Protein AF-A0A848TM27-F1 (afdb_monomer_lite)

Foldseek 3Di:
DDDDDPVNVVVVCVVPDCQCVPHNPDPPPPCVVDDPVNVVVVVVVDDPPDDDDPDDDD

Structure (mmCIF, N/CA/C/O backbone):
data_AF-A0A848TM27-F1
#
_entry.id   AF-A0A848TM27-F1
#
loop_
_atom_site.group_PDB
_atom_site.id
_atom_site.type_symbol
_atom_site.label_atom_id
_atom_site.label_alt_id
_atom_site.label_comp_id
_atom_site.label_asym_id
_atom_site.label_entity_id
_atom_site.label_seq_id
_atom_site.pdbx_PDB_ins_code
_atom_site.Cartn_x
_atom_site.Cartn_y
_atom_site.Cartn_z
_atom_site.occupancy
_atom_site.B_iso_or_equiv
_atom_site.auth_seq_id
_atom_site.auth_comp_id
_atom_site.auth_asym_id
_atom_site.auth_atom_id
_atom_site.pdbx_PDB_model_num
ATOM 1 N N . MET A 1 1 ? 10.098 26.487 -21.394 1.00 67.12 1 MET A N 1
ATOM 2 C CA . MET A 1 1 ? 10.198 25.085 -20.934 1.00 67.12 1 MET A CA 1
ATOM 3 C C . MET A 1 1 ? 10.463 24.214 -22.147 1.00 67.12 1 MET A C 1
ATOM 5 O O . MET A 1 1 ? 9.859 24.476 -23.183 1.00 67.12 1 MET A O 1
ATOM 9 N N . ALA A 1 2 ? 11.377 23.246 -22.056 1.00 79.38 2 ALA A N 1
ATOM 10 C CA . ALA A 1 2 ? 11.557 22.272 -23.130 1.00 79.38 2 ALA A CA 1
ATOM 11 C C . ALA A 1 2 ? 10.259 21.467 -23.305 1.00 79.38 2 ALA A C 1
ATOM 13 O O . ALA A 1 2 ? 9.593 21.148 -22.319 1.00 79.38 2 ALA A O 1
ATOM 14 N N . LYS A 1 3 ? 9.866 21.192 -24.551 1.00 86.75 3 LYS A N 1
ATOM 15 C CA . LYS A 1 3 ? 8.713 20.331 -24.830 1.00 86.75 3 LYS A CA 1
ATOM 16 C C . LYS A 1 3 ? 9.147 18.878 -24.644 1.00 86.75 3 LYS A C 1
ATOM 18 O O . LYS A 1 3 ? 10.135 18.476 -25.247 1.00 86.75 3 LYS A O 1
ATOM 23 N N . LEU A 1 4 ? 8.409 18.126 -23.830 1.00 92.62 4 LEU A N 1
ATOM 24 C CA . LEU A 1 4 ? 8.601 16.683 -23.680 1.00 92.62 4 LEU A CA 1
ATOM 25 C C . LEU A 1 4 ? 8.253 15.964 -24.984 1.00 92.62 4 LEU A C 1
ATOM 27 O O . LEU A 1 4 ? 7.265 16.295 -25.647 1.00 92.62 4 LEU A O 1
ATOM 31 N N . THR A 1 5 ? 9.050 14.961 -25.321 1.00 96.50 5 THR A N 1
ATOM 32 C CA . TH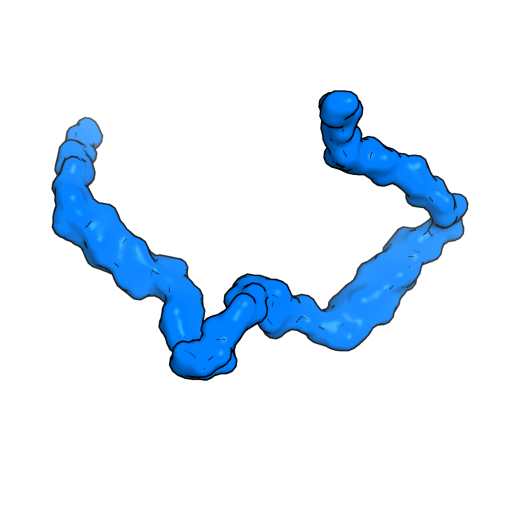R A 1 5 ? 8.785 14.032 -26.413 1.00 96.50 5 THR A CA 1
ATOM 33 C C . THR A 1 5 ? 8.13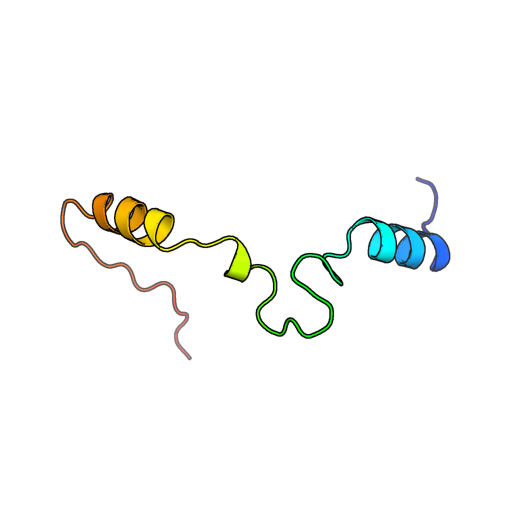4 12.756 -25.885 1.00 96.50 5 THR A C 1
ATOM 35 O O . THR A 1 5 ? 8.102 12.475 -24.686 1.00 96.50 5 THR A O 1
ATOM 38 N N . ARG A 1 6 ? 7.612 11.936 -26.799 1.00 95.56 6 ARG A N 1
ATOM 39 C CA . ARG A 1 6 ? 7.088 10.610 -26.451 1.00 95.56 6 ARG A CA 1
ATOM 40 C C . ARG A 1 6 ? 8.194 9.657 -25.979 1.00 95.56 6 ARG A C 1
ATOM 42 O O . ARG A 1 6 ? 7.927 8.785 -25.159 1.00 95.56 6 ARG A O 1
ATOM 49 N N . GLU A 1 7 ? 9.415 9.832 -26.477 1.00 96.69 7 GLU A N 1
ATOM 50 C CA . GLU A 1 7 ? 10.583 9.066 -26.038 1.00 96.69 7 GLU A CA 1
ATOM 51 C C . GLU A 1 7 ? 10.916 9.355 -24.572 1.00 96.69 7 GLU A C 1
ATOM 53 O O . GLU A 1 7 ? 11.100 8.415 -23.799 1.00 96.69 7 GLU A O 1
ATOM 58 N N . ASP A 1 8 ? 10.875 10.629 -24.168 1.00 95.69 8 ASP A N 1
ATOM 59 C CA . ASP A 1 8 ? 11.094 11.031 -22.773 1.00 95.69 8 ASP A CA 1
ATOM 60 C C . ASP A 1 8 ? 10.103 10.331 -21.832 1.00 95.69 8 ASP A C 1
ATOM 62 O O . ASP A 1 8 ? 10.494 9.790 -20.800 1.00 95.69 8 ASP A O 1
ATOM 66 N N . ILE A 1 9 ? 8.827 10.254 -22.230 1.00 95.12 9 ILE A N 1
ATOM 67 C CA . ILE A 1 9 ? 7.784 9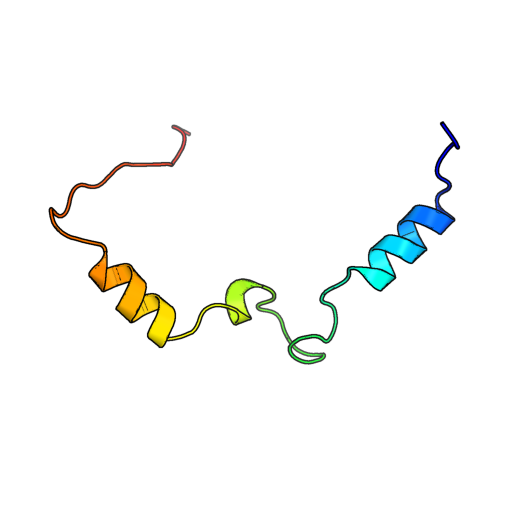.563 -21.459 1.00 95.12 9 ILE A CA 1
ATOM 68 C C . ILE A 1 9 ? 8.109 8.074 -21.304 1.00 95.12 9 ILE A C 1
ATOM 70 O O . ILE A 1 9 ? 8.023 7.543 -20.198 1.00 95.12 9 ILE A O 1
ATOM 74 N N . TYR A 1 10 ? 8.485 7.385 -22.386 1.00 96.19 10 TYR A N 1
ATOM 75 C CA . TYR A 1 10 ? 8.788 5.952 -22.321 1.00 96.19 10 TYR A CA 1
ATOM 76 C C . TYR A 1 10 ? 10.035 5.651 -21.499 1.00 96.19 10 TYR A C 1
ATOM 78 O O . TYR A 1 10 ? 10.051 4.673 -20.749 1.00 96.19 10 TYR A O 1
ATOM 86 N N . LYS A 1 11 ? 11.059 6.500 -21.606 1.00 97.12 11 LYS A N 1
ATOM 87 C CA . LYS A 1 11 ? 12.267 6.386 -20.794 1.00 97.12 11 LYS A CA 1
ATOM 88 C C . LYS A 1 11 ? 11.932 6.517 -19.310 1.00 97.12 11 LYS A C 1
ATOM 90 O O . LYS A 1 11 ? 12.243 5.611 -18.542 1.00 97.12 11 LYS A O 1
ATOM 95 N N . THR A 1 12 ? 11.227 7.577 -18.922 1.00 96.00 12 THR A N 1
ATOM 96 C CA . THR A 1 12 ? 10.838 7.794 -17.524 1.00 96.00 12 THR A CA 1
ATOM 97 C C . THR A 1 12 ? 9.904 6.700 -17.009 1.00 96.00 12 THR A C 1
ATOM 99 O O . THR A 1 12 ? 10.080 6.223 -15.893 1.00 96.00 12 THR A O 1
ATOM 102 N N . ALA A 1 13 ? 8.944 6.240 -17.818 1.00 95.75 13 ALA A N 1
ATOM 103 C CA . ALA A 1 13 ? 8.063 5.139 -17.437 1.00 95.75 13 ALA A CA 1
ATOM 104 C C . ALA A 1 13 ? 8.848 3.853 -17.148 1.00 95.75 13 ALA A C 1
ATOM 106 O O . ALA A 1 13 ? 8.539 3.161 -16.184 1.00 95.75 13 ALA A O 1
ATOM 107 N N . LYS A 1 14 ? 9.882 3.549 -17.943 1.00 95.81 14 LYS A N 1
ATOM 108 C CA . LYS A 1 14 ? 10.767 2.404 -17.699 1.00 95.81 14 LYS A CA 1
ATOM 109 C C . LYS A 1 14 ? 11.595 2.583 -16.424 1.00 95.81 14 LYS A C 1
ATOM 111 O O . LYS A 1 14 ? 11.711 1.637 -15.656 1.00 95.81 14 LYS A O 1
ATOM 116 N N . GLU A 1 15 ? 12.147 3.774 -16.201 1.00 96.38 15 GLU A N 1
ATOM 117 C CA . GLU A 1 15 ? 12.971 4.094 -15.023 1.00 96.38 15 GLU A CA 1
ATOM 118 C C . GLU A 1 15 ? 12.180 4.054 -13.708 1.00 96.38 15 GLU A C 1
ATOM 120 O O . GLU A 1 15 ? 12.724 3.666 -12.678 1.00 96.38 15 GLU A O 1
ATOM 125 N N . LEU A 1 16 ? 10.902 4.440 -13.736 1.00 96.25 16 LEU A N 1
ATOM 126 C CA . LEU A 1 16 ? 10.042 4.528 -12.549 1.00 96.25 16 LEU A CA 1
ATOM 127 C C . LEU A 1 16 ? 9.105 3.324 -12.375 1.00 96.25 16 LEU A C 1
ATOM 129 O O . LEU A 1 16 ? 8.288 3.303 -11.452 1.00 96.25 16 LEU A O 1
ATOM 133 N N . SER A 1 17 ? 9.180 2.338 -13.268 1.00 95.69 17 SER A N 1
ATOM 134 C CA . SER A 1 17 ? 8.314 1.164 -13.224 1.00 95.69 17 SER A CA 1
ATOM 135 C C . SER A 1 17 ? 8.625 0.275 -12.016 1.00 95.69 17 SER A C 1
ATOM 137 O O . SER A 1 17 ? 9.782 0.054 -11.676 1.00 95.69 17 SER A O 1
ATOM 139 N N . ASN A 1 18 ? 7.584 -0.309 -11.414 1.00 97.12 18 ASN A N 1
ATOM 140 C CA . ASN A 1 18 ? 7.729 -1.390 -10.430 1.00 97.12 18 ASN A CA 1
ATOM 141 C C . ASN A 1 18 ? 7.701 -2.796 -11.071 1.00 97.12 18 ASN A C 1
ATOM 143 O O . ASN A 1 18 ? 7.600 -3.786 -10.352 1.00 97.12 18 ASN A O 1
ATOM 147 N N . TRP A 1 19 ? 7.747 -2.917 -12.401 1.00 95.50 19 TRP A N 1
ATOM 148 C CA . TRP A 1 19 ? 7.730 -4.225 -13.069 1.00 95.50 19 TRP A CA 1
ATOM 149 C C . TRP A 1 19 ? 8.915 -5.089 -12.622 1.00 95.50 19 TRP A C 1
ATOM 151 O O . TRP A 1 19 ? 10.046 -4.612 -12.566 1.00 95.50 19 TRP A O 1
ATOM 161 N N . GLY A 1 20 ? 8.638 -6.349 -12.278 1.00 96.06 20 GLY A N 1
ATOM 162 C CA . GLY A 1 20 ? 9.630 -7.303 -11.771 1.00 96.06 20 GLY A CA 1
ATOM 163 C C . GLY A 1 20 ? 10.078 -7.065 -10.323 1.00 96.06 20 GLY A C 1
ATOM 164 O O . GLY A 1 20 ? 10.786 -7.900 -9.767 1.00 96.06 20 GLY A O 1
ATOM 165 N N . ARG A 1 21 ? 9.648 -5.977 -9.659 1.00 97.31 21 ARG A N 1
ATOM 166 C CA . ARG A 1 21 ? 10.062 -5.656 -8.278 1.00 97.31 21 ARG A CA 1
ATOM 167 C C . ARG A 1 21 ? 9.730 -6.766 -7.274 1.00 97.31 21 ARG A C 1
ATOM 169 O O . ARG A 1 21 ? 10.479 -6.946 -6.317 1.00 97.31 21 ARG A O 1
ATOM 176 N N . TRP A 1 22 ? 8.626 -7.482 -7.484 1.00 97.81 22 TRP A N 1
ATOM 177 C CA . TRP A 1 22 ? 8.147 -8.557 -6.604 1.00 97.81 22 TRP A CA 1
ATOM 178 C C . TRP A 1 22 ? 8.127 -9.934 -7.287 1.00 97.81 22 TRP A C 1
ATOM 180 O O . TRP A 1 22 ? 7.526 -10.867 -6.767 1.00 97.81 22 TRP A O 1
ATOM 190 N N . GLY A 1 23 ? 8.813 -10.070 -8.425 1.00 97.81 23 GLY A N 1
ATOM 191 C CA . GLY A 1 23 ? 8.815 -11.275 -9.255 1.00 97.81 23 GLY A CA 1
ATOM 192 C C . GLY A 1 23 ? 8.014 -11.106 -10.545 1.00 97.81 23 GLY A C 1
ATOM 193 O O . GLY A 1 23 ? 7.094 -10.293 -10.621 1.00 97.81 23 GLY A O 1
ATOM 194 N N . ASP A 1 24 ? 8.394 -11.870 -11.567 1.00 97.25 24 ASP A N 1
ATOM 195 C CA . ASP A 1 24 ? 7.829 -11.749 -12.919 1.00 97.25 24 ASP A CA 1
ATOM 196 C C . ASP A 1 24 ? 6.366 -12.216 -13.000 1.00 97.25 24 ASP A C 1
ATOM 198 O O . ASP A 1 24 ? 5.611 -11.734 -13.842 1.00 97.25 24 ASP A O 1
ATOM 202 N N . ASP A 1 25 ? 5.957 -13.093 -12.082 1.00 97.94 25 ASP A N 1
ATOM 203 C CA . ASP A 1 25 ? 4.593 -13.618 -11.980 1.00 97.94 25 ASP A CA 1
ATOM 204 C C . ASP A 1 25 ? 3.720 -12.840 -10.970 1.00 97.94 25 ASP A C 1
ATOM 206 O O . ASP A 1 25 ? 2.589 -13.247 -10.689 1.00 97.94 25 ASP A O 1
ATOM 210 N N . ASP A 1 26 ? 4.221 -11.738 -10.390 1.00 97.94 26 ASP A N 1
ATOM 211 C CA . ASP A 1 26 ? 3.469 -10.943 -9.410 1.00 97.94 26 ASP A CA 1
ATOM 212 C C . ASP A 1 26 ? 2.214 -10.307 -10.030 1.00 97.94 26 ASP A C 1
ATOM 214 O O . ASP A 1 26 ? 2.255 -9.664 -11.080 1.00 97.94 26 ASP A O 1
ATOM 218 N N . GLN A 1 27 ? 1.091 -10.444 -9.323 1.00 97.00 27 GLN A N 1
ATOM 219 C CA . GLN A 1 27 ? -0.202 -9.854 -9.688 1.00 97.00 27 GLN A CA 1
ATOM 220 C C . GLN A 1 27 ? -0.738 -8.894 -8.613 1.00 97.00 27 GLN A C 1
ATOM 222 O O . GL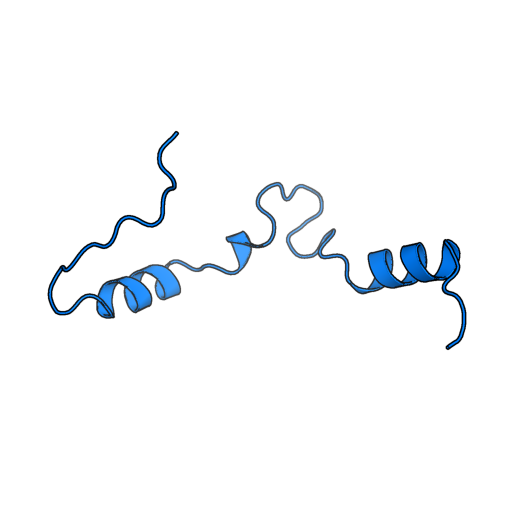N A 1 27 ? -1.839 -8.363 -8.758 1.00 97.00 27 GLN A O 1
ATOM 227 N N . ILE A 1 28 ? 0.014 -8.675 -7.526 1.00 97.00 28 ILE A N 1
ATOM 228 C CA . ILE A 1 28 ? -0.425 -7.907 -6.352 1.00 97.00 28 ILE A CA 1
ATOM 229 C C . ILE A 1 28 ? 0.099 -6.462 -6.394 1.00 97.00 28 ILE A C 1
ATOM 231 O O . ILE A 1 28 ? -0.598 -5.528 -5.982 1.00 97.00 28 ILE A O 1
ATOM 235 N N . GLY A 1 29 ? 1.309 -6.241 -6.910 1.00 96.81 29 GLY A N 1
ATOM 236 C CA . GLY A 1 29 ? 1.891 -4.913 -7.056 1.00 96.81 29 GLY A CA 1
ATOM 237 C C . GLY A 1 29 ? 2.194 -4.237 -5.717 1.00 96.81 29 GLY A C 1
ATOM 238 O O . GLY A 1 29 ? 2.677 -4.850 -4.770 1.00 96.81 29 GLY A O 1
ATOM 239 N N . THR A 1 30 ? 1.916 -2.935 -5.605 1.00 97.38 30 THR A N 1
ATOM 240 C CA . THR A 1 30 ? 2.330 -2.118 -4.447 1.00 97.38 30 THR A CA 1
ATOM 241 C C . THR A 1 30 ? 1.754 -2.564 -3.105 1.00 97.38 30 THR A C 1
ATOM 243 O O . THR A 1 30 ? 2.286 -2.155 -2.073 1.00 97.38 30 THR A O 1
ATOM 246 N N . LEU A 1 31 ? 0.702 -3.389 -3.094 1.00 96.94 31 LEU A N 1
ATOM 247 C CA . LEU A 1 31 ? 0.181 -3.991 -1.864 1.00 96.94 31 LEU A CA 1
ATOM 248 C C . LEU A 1 31 ? 1.206 -4.920 -1.193 1.00 96.94 31 LEU A C 1
ATOM 250 O O . LEU A 1 31 ? 1.172 -5.051 0.024 1.00 96.94 31 LEU A O 1
ATOM 254 N N . ASN A 1 32 ? 2.182 -5.448 -1.941 1.00 97.38 32 ASN A N 1
ATOM 255 C CA . ASN A 1 32 ? 3.319 -6.203 -1.401 1.00 97.38 32 ASN A CA 1
ATOM 256 C C . ASN A 1 32 ? 4.210 -5.383 -0.446 1.00 97.38 32 ASN A C 1
ATOM 258 O O . ASN A 1 32 ? 5.068 -5.946 0.226 1.00 97.38 32 ASN A O 1
ATOM 262 N N . ASN A 1 33 ? 4.046 -4.056 -0.381 1.00 97.75 33 ASN A N 1
ATOM 263 C CA . ASN A 1 33 ? 4.732 -3.230 0.616 1.00 97.75 33 ASN A CA 1
ATOM 264 C C . ASN A 1 33 ? 4.086 -3.302 2.010 1.00 97.75 33 ASN A C 1
ATOM 266 O O . ASN A 1 33 ? 4.672 -2.777 2.949 1.00 97.75 33 ASN A O 1
ATOM 270 N N . ILE A 1 34 ? 2.883 -3.872 2.140 1.00 98.00 34 ILE A N 1
ATOM 271 C CA . ILE A 1 34 ? 2.182 -4.001 3.419 1.00 98.00 34 ILE A CA 1
ATOM 272 C C . ILE A 1 34 ? 2.493 -5.367 4.023 1.00 98.00 34 ILE A C 1
ATOM 274 O O . ILE A 1 34 ? 2.200 -6.404 3.428 1.00 98.00 34 ILE A O 1
ATOM 278 N N . SER A 1 35 ? 3.057 -5.358 5.224 1.00 97.31 35 SER A N 1
ATOM 279 C CA . SER A 1 35 ? 3.381 -6.550 6.005 1.00 97.31 35 SER A CA 1
ATOM 280 C C . SER A 1 35 ? 2.317 -6.861 7.072 1.00 97.31 35 SER A C 1
ATOM 282 O O . SER A 1 35 ? 1.514 -5.991 7.437 1.00 97.31 35 SER A O 1
ATOM 284 N N . PRO A 1 36 ? 2.299 -8.088 7.630 1.00 98.31 36 PRO A N 1
ATOM 285 C CA . PRO A 1 36 ? 1.498 -8.404 8.813 1.00 98.31 36 PRO A CA 1
ATOM 286 C C . PRO A 1 36 ? 1.776 -7.474 10.005 1.00 98.31 36 PRO A C 1
ATOM 288 O O . PRO A 1 36 ? 0.858 -7.122 10.748 1.00 98.31 36 PRO A O 1
ATOM 291 N N . GLU A 1 37 ? 3.021 -7.034 10.177 1.00 98.56 37 GLU A N 1
ATOM 292 C CA . GLU A 1 37 ? 3.430 -6.127 11.247 1.00 98.56 37 GLU A CA 1
ATOM 293 C C . GLU A 1 37 ? 2.815 -4.733 11.073 1.00 98.56 37 GLU A C 1
ATOM 295 O O . GLU A 1 37 ? 2.357 -4.139 12.054 1.00 98.56 37 GLU A O 1
ATOM 300 N N . ASP A 1 38 ? 2.720 -4.241 9.833 1.00 98.56 38 ASP A N 1
ATOM 301 C CA . ASP A 1 38 ? 2.057 -2.969 9.524 1.00 98.56 38 ASP A CA 1
ATOM 302 C C . ASP A 1 38 ? 0.575 -3.004 9.918 1.00 98.56 38 ASP A C 1
ATOM 304 O O . ASP A 1 38 ? 0.048 -2.029 10.459 1.00 98.56 38 ASP A O 1
ATOM 308 N N . ILE A 1 39 ? -0.095 -4.145 9.715 1.00 98.31 39 ILE A N 1
ATOM 309 C CA . ILE A 1 39 ? -1.499 -4.343 10.107 1.00 98.31 39 ILE A CA 1
ATOM 310 C C . ILE A 1 39 ? -1.648 -4.251 11.631 1.00 98.31 39 ILE A C 1
ATOM 312 O O . ILE A 1 39 ? -2.527 -3.540 12.127 1.00 98.31 39 ILE A O 1
ATOM 316 N N . VAL A 1 40 ? -0.780 -4.932 12.385 1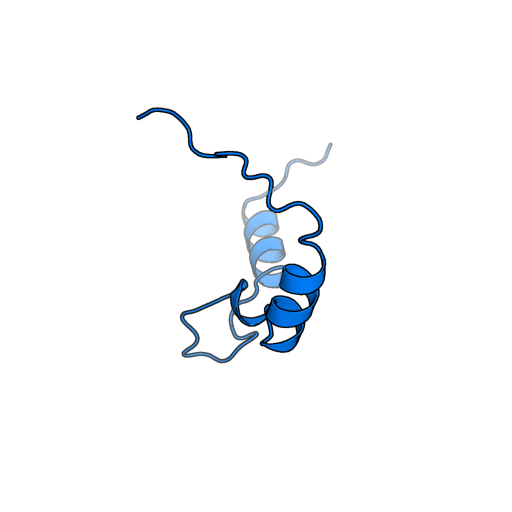.00 98.62 40 VAL A N 1
ATOM 317 C CA . VAL A 1 40 ? -0.790 -4.891 13.858 1.00 98.62 40 VAL A CA 1
ATOM 318 C C . VAL A 1 40 ? -0.518 -3.471 14.364 1.00 98.62 40 VAL A C 1
ATOM 320 O O . VAL A 1 40 ? -1.231 -2.978 15.244 1.00 98.62 40 VAL A O 1
ATOM 323 N N . ALA A 1 41 ? 0.468 -2.783 13.784 1.00 98.75 41 ALA A N 1
ATOM 324 C CA . ALA A 1 41 ? 0.801 -1.407 14.137 1.00 98.75 41 ALA A CA 1
ATOM 325 C C . ALA A 1 41 ? -0.366 -0.445 13.856 1.00 98.75 41 ALA A C 1
ATOM 327 O O . ALA A 1 41 ? -0.727 0.360 14.720 1.00 98.75 41 ALA A O 1
ATOM 328 N N . ALA A 1 42 ? -1.005 -0.565 12.688 1.00 98.56 42 ALA A N 1
ATOM 329 C CA . ALA A 1 42 ? -2.158 0.244 12.307 1.00 98.56 42 ALA A CA 1
ATOM 330 C C . ALA A 1 42 ? -3.364 0.007 13.230 1.00 98.56 42 ALA A C 1
ATOM 332 O O . ALA A 1 42 ? -4.000 0.970 13.665 1.00 98.56 42 ALA A O 1
ATOM 333 N N . ALA A 1 43 ? -3.648 -1.244 13.607 1.00 98.38 43 ALA A N 1
ATOM 334 C CA . ALA A 1 43 ? -4.698 -1.563 14.577 1.00 98.38 43 ALA A CA 1
ATOM 335 C C . ALA A 1 43 ? -4.447 -0.882 15.935 1.00 98.38 43 ALA A C 1
ATOM 337 O O . ALA A 1 43 ? -5.375 -0.366 16.564 1.00 98.38 43 ALA A O 1
ATOM 338 N N . GLY A 1 44 ? -3.180 -0.782 16.348 1.00 98.31 44 GLY A N 1
ATOM 339 C CA . GLY A 1 44 ? -2.764 -0.059 17.549 1.00 98.31 44 GLY A CA 1
ATOM 340 C C . GLY A 1 44 ? -3.099 1.441 17.547 1.00 98.31 44 GLY A C 1
ATOM 341 O O . GLY A 1 44 ? -3.165 2.043 18.626 1.00 98.31 44 GLY A O 1
ATOM 342 N N . LEU A 1 45 ? -3.352 2.060 16.386 1.00 98.44 45 LEU A N 1
ATOM 343 C CA . LEU A 1 45 ? -3.755 3.470 16.279 1.00 98.44 45 LEU A CA 1
ATOM 344 C C . LEU A 1 45 ? -5.209 3.709 16.713 1.00 98.44 45 LEU A C 1
ATOM 346 O O . LEU A 1 45 ? -5.570 4.830 17.082 1.00 98.44 45 LEU A O 1
ATOM 350 N N . VAL A 1 46 ? -6.054 2.675 16.727 1.00 98.25 46 VAL A N 1
ATOM 351 C CA . VAL A 1 46 ? -7.455 2.795 17.146 1.00 98.25 46 VAL A CA 1
ATOM 352 C C . VAL A 1 46 ? -7.529 2.985 18.664 1.00 98.25 46 VAL A C 1
ATOM 354 O O . VAL A 1 46 ? -7.293 2.061 19.434 1.00 98.25 46 VAL A O 1
ATOM 357 N N . LYS A 1 47 ? -7.876 4.199 19.117 1.00 98.12 47 LYS A N 1
ATOM 358 C CA . LYS A 1 47 ? -8.015 4.512 20.559 1.00 98.12 47 LYS A CA 1
ATOM 359 C C . LYS A 1 47 ? -9.453 4.674 21.046 1.00 98.12 47 LYS A C 1
ATOM 361 O O . LYS A 1 47 ? -9.731 4.432 22.212 1.00 98.12 47 LYS A O 1
ATOM 366 N N . ARG A 1 48 ? -10.357 5.146 20.180 1.00 98.19 48 ARG A N 1
ATOM 367 C CA . ARG A 1 48 ? -11.749 5.493 20.547 1.0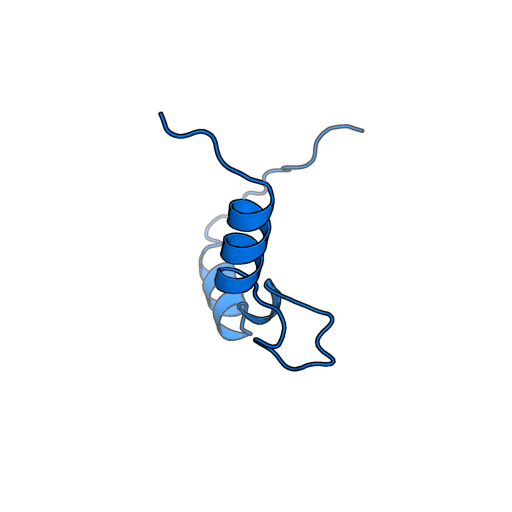0 98.19 48 ARG A CA 1
ATOM 368 C C . ARG A 1 48 ? -12.814 4.805 19.692 1.00 98.19 48 ARG A C 1
ATOM 370 O O . ARG A 1 48 ? -13.992 5.045 19.914 1.00 98.19 48 ARG A O 1
ATOM 377 N N . GLY A 1 49 ? -12.412 4.032 18.681 1.00 97.25 49 GLY A N 1
ATOM 378 C CA . GLY A 1 49 ? -13.340 3.322 17.792 1.00 97.25 49 GLY A CA 1
ATOM 379 C C . GLY A 1 49 ? -14.253 4.213 16.938 1.00 97.25 49 GLY A C 1
ATOM 380 O O . GLY A 1 49 ? -15.276 3.738 16.462 1.00 97.25 49 GLY A O 1
ATOM 381 N N . LYS A 1 50 ? -13.927 5.501 16.746 1.00 97.94 50 LYS A N 1
ATOM 382 C CA . LYS A 1 50 ? -14.695 6.371 15.838 1.00 97.94 50 LYS A CA 1
ATOM 383 C C . LYS A 1 50 ? -14.476 5.936 14.387 1.00 97.94 50 LYS A C 1
ATOM 385 O O . LYS A 1 50 ? -13.331 5.738 13.990 1.00 97.94 50 LYS A O 1
ATOM 390 N N . VAL A 1 51 ? -15.556 5.854 13.611 1.00 97.62 51 VAL A N 1
ATOM 391 C CA . VAL A 1 51 ? -15.544 5.455 12.195 1.00 97.62 51 VAL A CA 1
ATOM 392 C C . VAL A 1 51 ? -16.045 6.614 11.336 1.00 97.62 51 VAL A C 1
ATOM 394 O O . VAL A 1 51 ? -17.042 7.248 11.677 1.00 97.62 51 VAL A O 1
ATOM 397 N N . PHE A 1 52 ? -15.354 6.880 10.229 1.00 96.00 52 PHE A N 1
ATOM 398 C CA . PHE A 1 52 ? -15.733 7.873 9.225 1.00 96.00 52 PHE A CA 1
ATOM 399 C C . PHE A 1 52 ? -15.868 7.164 7.877 1.00 96.00 52 PHE A C 1
ATOM 401 O O . PHE A 1 52 ? -14.923 6.512 7.434 1.00 96.00 52 PHE A O 1
ATOM 408 N N . ALA A 1 53 ? -17.030 7.266 7.234 1.00 95.75 53 ALA A N 1
ATOM 409 C CA . ALA A 1 53 ? -17.217 6.740 5.887 1.00 95.75 53 ALA A CA 1
ATOM 410 C C . ALA A 1 53 ? -16.511 7.658 4.874 1.00 95.75 53 ALA A C 1
ATOM 412 O O . ALA A 1 53 ? -16.734 8.865 4.886 1.00 95.75 53 ALA A O 1
ATOM 413 N N . LEU A 1 54 ? -15.648 7.087 4.026 1.00 96.50 54 LEU A N 1
ATOM 414 C CA . LEU A 1 54 ? -14.898 7.814 2.984 1.00 96.50 54 LEU A CA 1
ATOM 415 C C . LEU A 1 54 ? -15.408 7.524 1.562 1.00 96.50 54 LEU A C 1
ATOM 417 O O . LEU A 1 54 ? -14.814 7.983 0.589 1.00 96.50 54 LEU A O 1
ATOM 421 N N . GLY A 1 55 ? -16.471 6.726 1.437 1.00 96.00 55 GLY A N 1
ATOM 422 C CA . GLY A 1 55 ? -17.138 6.486 0.161 1.00 96.00 55 GLY A CA 1
ATOM 423 C C . GLY A 1 55 ? -17.964 7.698 -0.268 1.00 96.00 55 GLY A C 1
ATOM 424 O O . GLY A 1 55 ? -18.455 8.444 0.578 1.00 96.00 55 GLY A O 1
ATOM 425 N N . LEU A 1 56 ? -18.115 7.877 -1.580 1.00 94.06 56 LEU A N 1
ATOM 426 C CA . LEU A 1 56 ? -19.116 8.782 -2.140 1.00 94.06 56 LEU A CA 1
ATOM 427 C C . LEU A 1 56 ? -20.471 8.072 -2.180 1.00 94.06 56 LEU A C 1
ATOM 429 O O . LEU A 1 56 ? -20.516 6.852 -2.348 1.00 94.06 56 LEU A O 1
ATOM 433 N N . ASP A 1 57 ? -21.549 8.842 -2.068 1.00 90.94 57 ASP A N 1
ATOM 434 C CA . ASP A 1 57 ? -22.882 8.336 -2.389 1.00 90.94 57 ASP A CA 1
ATOM 435 C C . ASP A 1 57 ? -22.938 8.009 -3.889 1.00 90.94 57 ASP A C 1
ATOM 437 O O . ASP A 1 57 ? -22.510 8.814 -4.724 1.00 90.94 57 ASP A O 1
ATOM 441 N N . LEU A 1 58 ? -23.418 6.804 -4.205 1.00 81.88 58 LEU A N 1
ATOM 442 C CA . LEU A 1 58 ? -23.563 6.275 -5.565 1.00 81.88 58 LEU A CA 1
ATOM 443 C C . LEU A 1 58 ? -25.010 6.380 -6.046 1.00 81.88 58 LEU A C 1
ATOM 445 O O . LEU A 1 58 ? -25.919 6.084 -5.237 1.00 81.88 58 LEU A O 1
#

Secondary structure (DSSP, 8-state):
-PPPPHHHHHHHHHHT--TTTT-TT--SGGGGG--HHHHHHHHTT-SS------PPP-

Radius of gyration: 19.34 Å; chains: 1; bounding box: 36×39×47 Å

Sequence (58 aa):
MAKLTREDIYKTAKELSNWGRWGDDDQIGTLNNISPEDIVAAAGLVKRGKVFALGLDL

pLDDT: mean 95.66, std 5.17, range [67.12, 98.75]